Protein AF-A0A1I1D6R9-F1 (afdb_monomer_lite)

Organism: NCBI:txid441112

Foldseek 3Di:
DPPPDDDPPPVVVVVVVVVLVVLLVVLLVVLLVVLVVLQVVLVCLVVDDLVNVLVVLVVVLVVVCVPPVPDPSNVVSVVCSVPDDNVNSNVSSVVSNVLSVVSNVLSVCVVVVPLVSLVVNLVNLVVVLVVLVVCCVPDDNDVSVVVSVSSVSNSVSSVVVSVVVVVVVVPDDD

pLDDT: mean 73.93, std 9.69, range [45.81, 88.0]

Sequence (174 aa):
MVTENPDPPEAVVEKREAFLRDAFWLGLVLKLLHSLIEILCGFALLWVSHEALLHFAQAVTAIFLVGHPSDLVANALRTAAERFNGSEQSFAAWYLLSHGVVKADLVAGVLADRRWAYPAFMAALILFIAYQVYRMFFGPPWALLALTVIDVIVLGLTWHEWRYRQSQRSGQPE

InterPro domains:
  IPR021125 Protein of unknown function DUF2127 [PF09900] (26-161)

Secondary structure (DSSP, 8-state):
----PPPPPHHHHHHHHHHHHHHHHHHHHHHHHHHHHHHHHHHHHHHS-HHHHHHHHHHHHHHHHTT-TT-HHHHHHHHHHHH--HHHHHHHHHHHHHHHHHHHHHHHHHHTT-TTHHHHHHHHHHHHHHHHHHHHTSS-HHHHHHHHHHHHHHHHHHHHHHHHHHHHHTTS--

Structure (mmCIF, N/CA/C/O backbone):
data_AF-A0A1I1D6R9-F1
#
_entry.id   AF-A0A1I1D6R9-F1
#
loop_
_atom_site.group_PDB
_atom_site.id
_atom_site.type_symbol
_atom_site.label_atom_id
_atom_site.label_alt_id
_atom_site.label_comp_id
_atom_site.label_asym_id
_atom_site.label_entity_id
_atom_site.label_seq_id
_atom_site.pdbx_PDB_ins_code
_atom_site.Cartn_x
_atom_site.Cartn_y
_atom_site.Cartn_z
_atom_site.occupancy
_atom_site.B_iso_or_equiv
_atom_site.auth_seq_id
_atom_site.auth_comp_id
_atom_site.auth_asym_id
_atom_site.auth_atom_id
_atom_site.pdbx_PDB_model_num
ATOM 1 N N . MET A 1 1 ? -15.735 -12.697 48.768 1.00 45.84 1 MET A N 1
ATOM 2 C CA . MET A 1 1 ? -15.176 -11.372 48.433 1.00 45.84 1 MET A CA 1
ATOM 3 C C . MET A 1 1 ? -15.048 -11.308 46.925 1.00 45.84 1 MET A C 1
ATOM 5 O O . MET A 1 1 ? -14.147 -11.926 46.380 1.00 45.84 1 MET A O 1
ATOM 9 N N . VAL A 1 2 ? -16.013 -10.677 46.256 1.00 56.44 2 VAL A N 1
ATOM 10 C CA . VAL A 1 2 ? -15.913 -10.357 44.827 1.00 56.44 2 VAL A CA 1
ATOM 11 C C . VAL A 1 2 ? -15.114 -9.062 44.763 1.00 56.44 2 VAL A C 1
ATOM 13 O O . VAL A 1 2 ? -15.535 -8.061 45.332 1.00 56.44 2 VAL A O 1
ATOM 16 N N . THR A 1 3 ? -13.917 -9.105 44.190 1.00 56.16 3 THR A N 1
ATOM 17 C CA . THR A 1 3 ? -13.109 -7.909 43.950 1.00 56.16 3 THR A CA 1
ATOM 18 C C . THR A 1 3 ? -13.739 -7.156 42.785 1.00 56.16 3 THR A C 1
ATOM 20 O O . THR A 1 3 ? -13.550 -7.537 41.630 1.00 56.16 3 THR A O 1
ATOM 23 N N . GLU A 1 4 ? -14.540 -6.139 43.087 1.00 58.69 4 GLU A N 1
ATOM 24 C CA . GLU A 1 4 ? -14.996 -5.161 42.103 1.00 58.69 4 GLU A CA 1
ATOM 25 C C . GLU A 1 4 ? -13.749 -4.419 41.610 1.00 58.69 4 GLU A C 1
ATOM 27 O O . GLU A 1 4 ? -13.091 -3.701 42.364 1.00 58.69 4 GLU A O 1
ATOM 32 N N . ASN A 1 5 ? -13.326 -4.722 40.384 1.00 68.56 5 ASN A N 1
ATOM 33 C CA . ASN A 1 5 ? -12.221 -4.024 39.745 1.00 68.56 5 ASN A CA 1
ATOM 34 C C . ASN A 1 5 ? -12.720 -2.603 39.442 1.00 68.56 5 ASN A C 1
ATOM 36 O O . ASN A 1 5 ? -13.717 -2.496 38.729 1.00 68.56 5 ASN A O 1
ATOM 40 N N . PRO A 1 6 ? -12.111 -1.538 39.992 1.00 69.19 6 PRO A N 1
ATOM 41 C CA . PRO A 1 6 ? -12.613 -0.189 39.782 1.00 69.19 6 PRO A CA 1
ATOM 42 C C . PRO A 1 6 ? -12.571 0.145 38.292 1.00 69.19 6 PRO A C 1
ATOM 44 O O . PRO A 1 6 ? -11.549 -0.077 37.632 1.00 69.19 6 PRO A O 1
ATOM 47 N N . ASP A 1 7 ? -13.680 0.673 37.774 1.00 73.38 7 ASP A N 1
ATOM 48 C CA . ASP A 1 7 ? -13.732 1.146 36.398 1.00 73.38 7 ASP A CA 1
ATOM 49 C C . ASP A 1 7 ? -12.601 2.161 36.163 1.00 73.38 7 ASP A C 1
ATOM 51 O O . ASP A 1 7 ? -12.339 3.026 37.011 1.00 73.38 7 ASP A O 1
ATOM 55 N N . PRO A 1 8 ? -11.869 2.044 35.042 1.00 73.06 8 PRO A N 1
ATOM 56 C CA . PRO A 1 8 ? -10.781 2.955 34.748 1.00 73.06 8 PRO A CA 1
ATOM 57 C C . PRO A 1 8 ? -11.309 4.398 34.668 1.00 73.06 8 PRO A C 1
ATOM 59 O O . PRO A 1 8 ? -12.418 4.612 34.178 1.00 73.06 8 PRO A O 1
ATOM 62 N N . PRO A 1 9 ? -10.518 5.403 35.089 1.00 81.50 9 PRO A N 1
ATOM 63 C CA . PRO A 1 9 ? -10.945 6.799 35.052 1.00 81.50 9 PRO A CA 1
ATOM 64 C C . PRO A 1 9 ? -11.390 7.197 33.639 1.00 81.50 9 PRO A C 1
ATOM 66 O O . PRO A 1 9 ? -10.693 6.872 32.676 1.00 81.50 9 PRO A O 1
ATOM 69 N N . GLU A 1 10 ? -12.489 7.945 33.503 1.00 78.12 10 GLU A N 1
ATOM 70 C CA . GLU A 1 10 ? -13.048 8.359 32.199 1.00 78.12 10 GLU A CA 1
ATOM 71 C C . GLU A 1 10 ? -11.989 8.989 31.275 1.00 78.12 10 GLU A C 1
ATOM 73 O O . GLU A 1 10 ? -11.894 8.653 30.095 1.00 78.12 10 GLU A O 1
ATOM 78 N N . ALA A 1 11 ? -11.084 9.796 31.839 1.00 76.94 11 ALA A N 1
ATOM 79 C CA . ALA A 1 11 ? -9.973 10.416 31.115 1.00 76.94 11 ALA A CA 1
ATOM 80 C C . ALA A 1 11 ? -8.987 9.407 30.481 1.00 76.94 11 ALA A C 1
ATOM 82 O O . ALA A 1 11 ? -8.342 9.711 29.475 1.00 76.94 11 ALA A O 1
ATOM 83 N N . VAL A 1 12 ? -8.831 8.209 31.059 1.00 78.31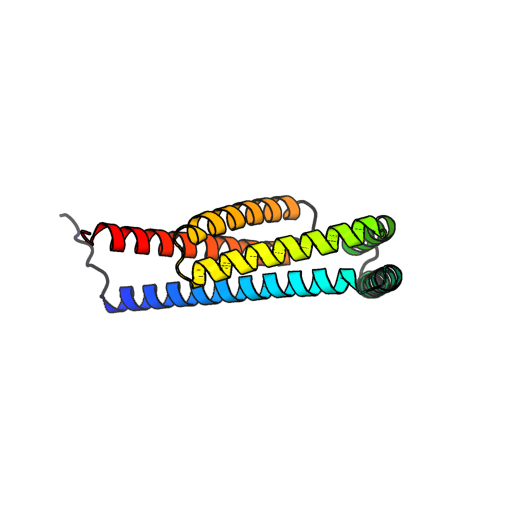 12 VAL A N 1
ATOM 84 C CA . VAL A 1 12 ? -7.996 7.131 30.497 1.00 78.31 12 VAL A CA 1
ATOM 85 C C . VAL A 1 12 ? -8.693 6.489 29.299 1.00 78.31 12 VAL A C 1
ATOM 87 O O . VAL A 1 12 ? -8.034 6.172 28.306 1.00 78.31 12 VAL A O 1
ATOM 90 N N . VAL A 1 13 ? -10.017 6.323 29.364 1.00 79.75 13 VAL A N 1
ATOM 91 C CA . VAL A 1 13 ? -10.821 5.799 28.251 1.00 79.75 13 VAL A CA 1
ATOM 92 C C . VAL A 1 13 ? -10.803 6.778 27.079 1.00 79.75 13 VAL A C 1
ATOM 94 O O . VAL A 1 13 ? -10.458 6.376 25.969 1.00 79.75 13 VAL A O 1
ATOM 97 N N . GLU A 1 14 ? -11.045 8.062 27.339 1.00 82.88 14 GLU A N 1
ATOM 98 C CA . GLU A 1 14 ? -11.062 9.112 26.316 1.00 82.88 14 GLU A CA 1
ATOM 99 C C . GLU A 1 14 ? -9.703 9.260 25.610 1.00 82.88 14 GLU A C 1
ATOM 101 O O . GLU A 1 14 ? -9.630 9.274 24.378 1.00 82.88 14 GLU A O 1
ATOM 106 N N . LYS A 1 15 ? -8.593 9.271 26.368 1.00 85.44 15 LYS A N 1
ATOM 107 C CA . LYS A 1 15 ? -7.238 9.290 25.786 1.00 85.44 15 LYS A CA 1
ATOM 108 C C . LYS A 1 15 ? -6.947 8.059 24.931 1.00 85.44 15 LYS A C 1
ATOM 110 O O . LYS A 1 15 ? -6.304 8.184 23.888 1.00 85.44 15 LYS A O 1
ATOM 115 N N . ARG A 1 16 ? -7.404 6.873 25.355 1.00 82.75 16 ARG A N 1
ATOM 116 C CA . ARG A 1 16 ? -7.225 5.629 24.592 1.00 82.75 16 ARG A CA 1
ATOM 117 C C . ARG A 1 16 ? -7.980 5.689 23.268 1.00 82.75 16 ARG A C 1
ATOM 119 O O . ARG A 1 16 ? -7.422 5.320 22.239 1.00 82.75 16 ARG A O 1
ATOM 126 N N . GLU A 1 17 ? -9.221 6.162 23.281 1.00 84.19 17 GLU A N 1
ATOM 127 C CA . GLU A 1 17 ? -10.032 6.301 22.068 1.00 84.19 17 GLU A CA 1
ATOM 128 C C . GLU A 1 17 ? -9.458 7.337 21.102 1.00 84.19 17 GLU A C 1
ATOM 130 O O . GLU A 1 17 ? -9.395 7.079 19.899 1.00 84.19 17 GLU A O 1
ATOM 135 N N . ALA A 1 18 ? -8.969 8.469 21.619 1.00 84.31 18 ALA A N 1
ATOM 136 C CA . ALA A 1 18 ? -8.274 9.464 20.809 1.00 84.31 18 ALA A CA 1
ATOM 137 C C . ALA A 1 18 ? -7.036 8.866 20.122 1.00 84.31 18 ALA A C 1
ATOM 139 O O . ALA A 1 18 ? -6.894 8.984 18.907 1.00 84.31 18 ALA A O 1
ATOM 140 N N . PHE A 1 19 ? -6.203 8.132 20.866 1.00 88.00 19 PHE A N 1
ATOM 141 C CA . PHE A 1 19 ? -5.028 7.462 20.305 1.00 88.00 19 PHE A CA 1
ATOM 142 C C . PHE A 1 19 ? -5.388 6.434 19.220 1.00 88.00 19 PHE A C 1
ATOM 144 O O . PHE A 1 19 ? -4.752 6.400 18.168 1.00 88.00 19 PHE A O 1
ATOM 151 N N . LEU A 1 20 ? -6.412 5.602 19.448 1.00 84.25 20 LEU A N 1
ATOM 152 C CA . LEU A 1 20 ? -6.856 4.607 18.464 1.00 84.25 20 LEU A CA 1
ATOM 153 C C . LEU A 1 20 ? -7.370 5.270 17.182 1.00 84.25 20 LEU A C 1
ATOM 155 O O . LEU A 1 20 ? -7.061 4.803 16.085 1.00 84.25 20 LEU A O 1
ATOM 159 N N . ARG A 1 21 ? -8.117 6.370 17.317 1.00 84.25 21 ARG A N 1
ATOM 160 C CA . ARG A 1 21 ? -8.610 7.159 16.186 1.00 84.25 21 ARG A CA 1
ATOM 161 C C . ARG A 1 21 ? -7.462 7.778 15.390 1.00 84.25 21 ARG A C 1
ATOM 163 O O . ARG A 1 21 ? -7.476 7.694 14.163 1.00 84.25 21 ARG A O 1
ATOM 170 N N . ASP A 1 22 ? -6.463 8.336 16.063 1.00 84.50 22 ASP A N 1
ATOM 171 C CA . ASP A 1 22 ? -5.304 8.945 15.404 1.00 84.50 22 ASP A CA 1
ATOM 172 C C . ASP A 1 22 ? -4.440 7.889 14.700 1.00 84.50 22 ASP A C 1
ATOM 174 O O . ASP A 1 22 ? -4.044 8.073 13.548 1.00 84.50 22 ASP A O 1
ATOM 178 N N . ALA A 1 23 ? -4.213 6.738 15.342 1.00 81.31 23 ALA A N 1
ATOM 179 C CA . ALA A 1 23 ? -3.507 5.608 14.738 1.00 81.31 23 ALA A CA 1
ATOM 180 C C . ALA A 1 23 ? -4.250 5.057 13.508 1.00 81.31 23 ALA A C 1
ATOM 182 O O . ALA A 1 23 ? -3.621 4.707 12.506 1.00 81.31 23 ALA A O 1
ATOM 183 N N . PHE A 1 24 ? -5.585 5.011 13.559 1.00 79.31 24 PHE A N 1
ATOM 184 C CA . PHE A 1 24 ? -6.423 4.595 12.434 1.00 79.31 24 PHE A CA 1
ATOM 185 C C . PHE A 1 24 ? -6.304 5.565 11.261 1.00 79.31 24 PHE A C 1
ATOM 187 O O . PHE A 1 24 ? -6.059 5.135 10.132 1.00 79.31 24 PHE A O 1
ATOM 194 N N . TRP A 1 25 ? -6.402 6.866 11.536 1.00 84.88 25 TRP A N 1
ATOM 195 C CA . TRP A 1 25 ? -6.218 7.910 10.532 1.00 84.88 25 TRP A CA 1
ATOM 196 C C . TRP A 1 25 ? -4.834 7.863 9.894 1.00 84.88 25 TRP A C 1
ATOM 198 O O . TRP A 1 25 ? -4.726 7.869 8.667 1.00 84.88 25 TRP A O 1
ATOM 208 N N . LEU A 1 26 ? -3.779 7.743 10.702 1.00 85.56 26 LEU A N 1
ATOM 209 C CA . LEU A 1 26 ? -2.414 7.607 10.202 1.00 85.56 26 LEU A CA 1
ATOM 210 C C . LEU A 1 26 ? -2.269 6.362 9.315 1.00 85.56 26 LEU A C 1
ATOM 212 O O . LEU A 1 26 ? -1.719 6.445 8.218 1.00 85.56 26 LEU A O 1
ATOM 216 N N . GLY A 1 27 ? -2.805 5.221 9.752 1.00 78.50 27 GLY A N 1
ATOM 217 C CA . GLY A 1 27 ? -2.779 3.977 8.984 1.00 78.50 27 GLY A CA 1
ATOM 218 C C . GLY A 1 27 ? -3.522 4.069 7.646 1.00 78.50 27 GLY A C 1
ATOM 219 O O . GLY A 1 27 ? -3.036 3.553 6.637 1.00 78.50 27 GLY A O 1
ATOM 220 N N . LEU A 1 28 ? -4.663 4.765 7.608 1.00 82.88 28 LEU A N 1
ATOM 221 C CA . LEU A 1 28 ? -5.398 5.048 6.371 1.00 82.88 28 LEU A CA 1
ATOM 222 C C . LEU A 1 28 ? -4.605 5.957 5.428 1.00 82.88 28 LEU A C 1
ATOM 224 O O . LEU A 1 28 ? -4.521 5.661 4.238 1.00 82.88 28 LEU A O 1
ATOM 228 N N . VAL A 1 29 ? -3.992 7.026 5.943 1.00 83.94 29 VAL A N 1
ATOM 229 C CA . VAL A 1 29 ? -3.178 7.952 5.137 1.00 83.94 29 VAL A CA 1
ATOM 230 C C . VAL A 1 29 ? -1.974 7.235 4.530 1.00 83.94 29 VAL A C 1
ATOM 232 O O . VAL A 1 29 ? -1.706 7.391 3.339 1.00 83.94 29 VAL A O 1
ATOM 235 N N . LEU A 1 30 ? -1.286 6.392 5.305 1.00 82.81 30 LEU A N 1
ATOM 236 C CA . LEU A 1 30 ? -0.177 5.578 4.798 1.00 82.81 30 LEU A CA 1
ATOM 237 C C . LEU A 1 30 ? -0.631 4.631 3.678 1.00 82.81 30 LEU A C 1
ATOM 239 O O . LEU A 1 30 ? 0.059 4.492 2.667 1.00 82.81 30 LEU A O 1
ATOM 243 N N . LYS A 1 31 ? -1.813 4.022 3.814 1.00 81.19 31 LYS A N 1
ATOM 244 C CA . LYS A 1 31 ? -2.399 3.175 2.767 1.00 81.19 31 LYS A CA 1
ATOM 245 C C . LYS A 1 31 ? -2.815 3.949 1.523 1.00 81.19 31 LYS A C 1
ATOM 247 O O . LYS A 1 31 ? -2.629 3.452 0.409 1.00 81.19 31 LYS A O 1
ATOM 252 N N . LEU A 1 32 ? -3.355 5.152 1.693 1.00 83.62 32 LEU A N 1
ATOM 253 C CA . LEU A 1 32 ? -3.689 6.024 0.573 1.00 83.62 32 LEU A CA 1
ATOM 254 C C . LEU A 1 32 ? -2.421 6.407 -0.193 1.00 83.62 32 LEU A C 1
ATOM 256 O O . LEU A 1 32 ? -2.380 6.266 -1.411 1.00 83.62 32 LEU A O 1
ATOM 260 N N . LEU A 1 33 ? -1.363 6.800 0.522 1.00 85.25 33 LEU A N 1
ATOM 261 C CA . LEU A 1 33 ? -0.072 7.131 -0.077 1.00 85.25 33 LEU A CA 1
ATOM 262 C C . LEU A 1 33 ? 0.526 5.938 -0.832 1.00 85.25 33 LEU A C 1
ATOM 264 O O . LEU A 1 33 ? 0.981 6.093 -1.962 1.00 85.25 33 LEU A O 1
ATOM 268 N N . HIS A 1 34 ? 0.475 4.741 -0.246 1.00 84.62 34 HIS A N 1
ATOM 269 C CA . HIS A 1 34 ? 0.913 3.518 -0.916 1.00 84.62 34 HIS A CA 1
ATOM 270 C C . HIS A 1 34 ? 0.139 3.277 -2.221 1.00 84.62 34 HIS A C 1
ATOM 272 O O . HIS A 1 34 ? 0.735 2.963 -3.248 1.00 84.62 34 HIS A O 1
ATOM 278 N N . SER A 1 35 ? -1.180 3.473 -2.196 1.00 85.88 35 SER A N 1
ATOM 279 C CA . SER A 1 35 ? -2.036 3.309 -3.378 1.00 85.88 35 SER A CA 1
ATOM 280 C C . SER A 1 35 ? -1.722 4.356 -4.456 1.00 85.88 35 SER A C 1
ATOM 282 O O . SER A 1 35 ? -1.677 4.030 -5.638 1.00 85.88 35 SER A O 1
ATOM 284 N N . LEU A 1 36 ? -1.427 5.601 -4.065 1.00 85.75 36 LEU A N 1
ATOM 285 C CA . LEU A 1 36 ? -0.987 6.648 -4.993 1.00 85.75 36 LEU A CA 1
ATOM 286 C C . LEU A 1 36 ? 0.351 6.306 -5.654 1.00 85.75 36 LEU A C 1
ATOM 288 O O . LEU A 1 36 ? 0.495 6.510 -6.856 1.00 85.75 36 LEU A O 1
ATOM 292 N N . ILE A 1 37 ? 1.309 5.760 -4.899 1.00 86.50 37 ILE A N 1
ATOM 293 C CA . ILE A 1 37 ? 2.588 5.298 -5.457 1.00 86.50 37 ILE A CA 1
ATOM 294 C C . ILE A 1 37 ? 2.342 4.208 -6.503 1.00 86.50 37 ILE A C 1
ATOM 296 O O . ILE A 1 37 ? 2.900 4.288 -7.593 1.00 86.50 37 ILE A O 1
ATOM 300 N N . GLU A 1 38 ? 1.478 3.230 -6.222 1.00 81.00 38 GLU A N 1
ATOM 301 C CA . GLU A 1 38 ? 1.132 2.191 -7.199 1.00 81.00 38 GLU A CA 1
ATOM 302 C C . GLU A 1 38 ? 0.495 2.770 -8.465 1.00 81.00 38 GLU A C 1
ATOM 304 O O . GLU A 1 38 ? 0.875 2.371 -9.563 1.00 81.00 38 GLU A O 1
ATOM 309 N N . ILE A 1 39 ? -0.421 3.735 -8.331 1.00 84.06 39 ILE A N 1
ATOM 310 C CA . ILE A 1 39 ? -1.049 4.404 -9.479 1.00 84.06 39 ILE A CA 1
ATOM 311 C C . ILE A 1 39 ? 0.003 5.149 -10.307 1.00 84.06 39 ILE A C 1
ATOM 313 O O . ILE A 1 39 ? 0.044 4.996 -11.527 1.00 84.06 39 ILE A O 1
ATOM 317 N N . LEU A 1 40 ? 0.882 5.919 -9.657 1.00 86.00 40 LEU A N 1
ATOM 318 C CA . LEU A 1 40 ? 1.958 6.653 -10.326 1.00 86.00 40 LEU A CA 1
ATOM 319 C C . LEU A 1 40 ? 2.935 5.705 -11.029 1.00 86.00 40 LEU A C 1
ATOM 321 O O . LEU A 1 40 ? 3.293 5.949 -12.178 1.00 86.00 40 LEU A O 1
ATOM 325 N N . CYS A 1 41 ? 3.330 4.607 -10.382 1.00 83.19 41 CYS A N 1
ATOM 326 C CA . CYS A 1 41 ? 4.176 3.580 -10.986 1.00 83.19 41 CYS A CA 1
ATOM 327 C C . CYS A 1 41 ? 3.476 2.885 -12.160 1.00 83.19 41 CYS A C 1
ATOM 329 O O . CYS A 1 41 ? 4.090 2.698 -13.207 1.00 83.19 41 CYS A O 1
ATOM 331 N N . GLY A 1 42 ? 2.195 2.540 -12.015 1.00 82.88 42 GLY A N 1
ATOM 332 C CA . GLY A 1 42 ? 1.392 1.939 -13.076 1.00 82.88 42 GLY A CA 1
ATOM 333 C C . GLY A 1 42 ? 1.272 2.854 -14.296 1.00 82.88 42 GLY A C 1
ATOM 334 O O . GLY A 1 42 ? 1.498 2.409 -15.417 1.00 82.88 42 GLY A O 1
ATOM 335 N N . PHE A 1 43 ? 1.028 4.151 -14.086 1.00 85.00 43 PHE A N 1
ATOM 336 C CA . PHE A 1 43 ? 1.047 5.147 -15.160 1.00 85.00 43 PHE A CA 1
ATOM 337 C C . PHE A 1 43 ? 2.437 5.323 -15.773 1.00 85.00 43 PHE A C 1
ATOM 339 O O . PHE A 1 43 ? 2.563 5.340 -16.994 1.00 85.00 43 PHE A O 1
ATOM 346 N N . ALA A 1 44 ? 3.490 5.411 -14.958 1.00 84.19 44 ALA A N 1
ATOM 347 C CA . ALA A 1 44 ? 4.856 5.508 -15.462 1.00 84.19 44 ALA A CA 1
ATOM 348 C C . ALA A 1 44 ? 5.198 4.318 -16.372 1.00 84.19 44 ALA A C 1
ATOM 350 O O . ALA A 1 44 ? 5.762 4.517 -17.444 1.00 84.19 44 ALA A O 1
ATOM 351 N N . LEU A 1 45 ? 4.777 3.099 -16.017 1.00 83.81 45 LEU A N 1
ATOM 352 C CA . LEU A 1 45 ? 4.968 1.910 -16.853 1.00 83.81 45 LEU A CA 1
ATOM 353 C C . LEU A 1 45 ? 4.220 1.959 -18.194 1.00 83.81 45 LEU A C 1
ATOM 355 O O . LEU A 1 45 ? 4.630 1.258 -19.115 1.00 83.81 45 LEU A O 1
ATOM 359 N N . LEU A 1 46 ? 3.163 2.764 -18.337 1.00 81.75 46 LEU A N 1
ATOM 360 C CA . LEU A 1 46 ? 2.486 2.952 -19.626 1.00 81.75 46 LEU A CA 1
ATOM 361 C C . LEU A 1 46 ? 3.253 3.891 -20.569 1.00 81.75 46 LEU A C 1
ATOM 363 O O . LEU A 1 46 ? 3.122 3.756 -21.784 1.00 81.75 46 LEU A O 1
ATOM 367 N N . TRP A 1 47 ? 4.042 4.830 -20.033 1.00 82.12 47 TRP A N 1
ATOM 368 C CA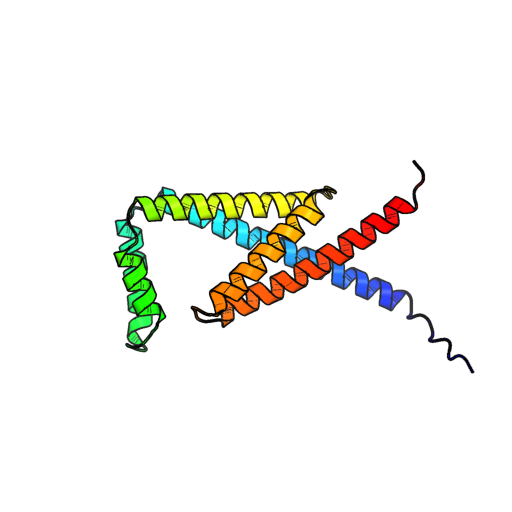 . TRP A 1 47 ? 4.751 5.845 -20.828 1.00 82.12 47 TRP A CA 1
ATOM 369 C C . TRP A 1 47 ? 6.255 5.617 -20.963 1.00 82.12 47 TRP A C 1
ATOM 371 O O . TRP A 1 47 ? 6.857 6.086 -21.929 1.00 82.12 47 TRP A O 1
ATOM 381 N N . VAL A 1 48 ? 6.881 4.917 -20.020 1.00 82.81 48 VAL A N 1
ATOM 382 C CA . VAL A 1 48 ? 8.313 4.613 -20.079 1.00 82.81 48 VAL A CA 1
ATOM 383 C C . VAL A 1 48 ? 8.551 3.478 -21.073 1.00 82.81 48 VAL A C 1
ATOM 385 O O . VAL A 1 48 ? 7.890 2.440 -21.026 1.00 82.81 48 VAL A O 1
ATOM 388 N N . SER A 1 49 ? 9.507 3.664 -21.986 1.00 79.00 49 SER A N 1
ATOM 389 C CA . SER A 1 49 ? 9.862 2.618 -22.943 1.00 79.00 49 SER A CA 1
ATOM 390 C C . SER A 1 49 ? 10.447 1.405 -22.225 1.00 79.00 49 SER A C 1
ATOM 392 O O . SER A 1 49 ? 11.139 1.519 -21.211 1.00 79.00 49 SER A O 1
ATOM 394 N N . HIS A 1 50 ? 10.193 0.229 -22.790 1.00 74.69 50 HIS A N 1
ATOM 395 C CA . HIS A 1 50 ? 10.705 -1.027 -22.262 1.00 74.69 50 HIS A CA 1
ATOM 396 C C . HIS A 1 50 ? 12.233 -1.007 -22.074 1.00 74.69 50 HIS A C 1
ATOM 398 O O . HIS A 1 50 ? 12.741 -1.397 -21.025 1.00 74.69 50 HIS A O 1
ATOM 404 N N . GLU A 1 51 ? 12.962 -0.462 -23.053 1.00 74.50 51 GLU A N 1
ATOM 405 C CA . GLU A 1 51 ? 14.421 -0.328 -22.997 1.00 74.50 51 GLU A CA 1
ATOM 406 C C . GLU A 1 51 ? 14.889 0.599 -21.870 1.00 74.50 51 GLU A C 1
ATOM 408 O O . GLU A 1 51 ? 15.832 0.265 -21.156 1.00 74.50 51 GLU A O 1
ATOM 413 N N . ALA A 1 52 ? 14.215 1.733 -21.647 1.00 74.62 52 ALA A N 1
ATOM 414 C CA . ALA A 1 52 ? 14.552 2.629 -20.542 1.00 74.62 52 ALA A CA 1
ATOM 415 C C . ALA A 1 52 ? 14.334 1.951 -19.180 1.00 74.62 52 ALA A C 1
ATOM 417 O O . ALA A 1 52 ? 15.129 2.142 -18.257 1.00 74.62 52 ALA A O 1
ATOM 418 N N . LEU A 1 53 ? 13.296 1.116 -19.066 1.00 72.38 53 LEU A N 1
ATOM 419 C CA . LEU A 1 53 ? 13.021 0.338 -17.862 1.00 72.38 53 LEU A CA 1
ATOM 420 C C . LEU A 1 53 ? 14.094 -0.734 -17.611 1.00 72.38 53 LEU A C 1
ATOM 422 O O . LEU A 1 53 ? 14.549 -0.891 -16.477 1.00 72.38 53 LEU A O 1
ATOM 426 N N . LEU A 1 54 ? 14.536 -1.429 -18.665 1.00 72.62 54 LEU A N 1
ATOM 427 C CA . LEU A 1 54 ? 15.635 -2.398 -18.600 1.00 72.62 54 LEU A CA 1
ATOM 428 C C . LEU A 1 54 ? 16.957 -1.729 -18.216 1.00 72.62 54 LEU A C 1
ATOM 430 O O . LEU A 1 54 ? 17.653 -2.224 -17.332 1.00 72.62 54 LEU A O 1
ATOM 434 N N . HIS A 1 55 ? 17.286 -0.583 -18.814 1.00 75.81 55 HIS A N 1
ATOM 435 C CA . HIS A 1 55 ? 18.487 0.177 -18.464 1.00 75.81 55 HIS A CA 1
ATOM 436 C C . HIS A 1 55 ? 18.451 0.686 -17.021 1.00 75.81 55 HIS A C 1
ATOM 438 O O . HIS A 1 55 ? 19.460 0.610 -16.320 1.00 75.81 55 HIS A O 1
ATOM 444 N N . PHE A 1 56 ? 17.292 1.148 -16.547 1.00 74.06 56 PHE A N 1
ATOM 445 C CA . PHE A 1 56 ? 17.111 1.522 -15.148 1.00 74.06 56 PHE A CA 1
ATOM 446 C C . PHE A 1 56 ? 17.307 0.319 -14.216 1.00 74.06 56 PHE A C 1
ATOM 448 O O . PHE A 1 56 ? 18.078 0.404 -13.260 1.00 74.06 56 PHE A O 1
ATOM 455 N N . ALA A 1 57 ? 16.679 -0.821 -14.521 1.00 68.81 57 ALA A N 1
ATOM 456 C CA . ALA A 1 57 ? 16.845 -2.047 -13.747 1.00 68.81 57 ALA A CA 1
ATOM 457 C C . ALA A 1 57 ? 18.314 -2.495 -13.713 1.00 68.81 57 ALA A C 1
ATOM 459 O O . ALA A 1 57 ? 18.825 -2.825 -12.646 1.00 68.81 57 ALA A O 1
ATOM 460 N N . GLN A 1 58 ? 19.021 -2.441 -14.844 1.00 71.00 58 GLN A N 1
ATOM 461 C CA . GLN A 1 58 ? 20.450 -2.749 -14.934 1.00 71.00 58 GLN A CA 1
ATOM 462 C C . GLN A 1 58 ? 21.308 -1.776 -14.118 1.00 71.00 58 GLN A C 1
ATOM 464 O O . GLN A 1 58 ? 22.200 -2.226 -13.403 1.00 71.00 58 GLN A O 1
ATOM 469 N N . ALA A 1 59 ? 21.024 -0.471 -14.163 1.00 72.56 59 ALA A N 1
ATOM 470 C CA . ALA A 1 59 ? 21.745 0.536 -13.385 1.00 72.56 59 ALA A CA 1
ATOM 471 C C . ALA A 1 59 ? 21.562 0.328 -11.874 1.00 72.56 59 ALA A C 1
ATOM 473 O O . ALA A 1 59 ? 22.532 0.346 -11.120 1.00 72.56 59 ALA A O 1
ATOM 474 N N . VAL A 1 60 ? 20.331 0.051 -11.436 1.00 67.50 60 VAL A N 1
ATOM 475 C CA . VAL A 1 60 ? 20.021 -0.278 -10.038 1.00 67.50 60 VAL A CA 1
ATOM 476 C C . VAL A 1 60 ? 20.709 -1.582 -9.626 1.00 67.50 60 VAL A C 1
ATOM 478 O O . VAL A 1 60 ? 21.357 -1.633 -8.585 1.00 67.50 60 VAL A O 1
ATOM 481 N N . THR A 1 61 ? 20.643 -2.618 -10.464 1.00 64.25 61 THR A N 1
ATOM 482 C CA . THR A 1 61 ? 21.305 -3.912 -10.222 1.00 64.25 61 THR A CA 1
ATOM 483 C C . THR A 1 61 ? 22.817 -3.742 -10.084 1.00 64.25 61 THR A C 1
ATOM 485 O O . THR A 1 61 ? 23.412 -4.288 -9.160 1.00 64.25 61 THR A O 1
ATOM 488 N N . ALA A 1 62 ? 23.435 -2.926 -10.943 1.00 64.94 62 ALA A N 1
ATOM 489 C CA . ALA A 1 62 ? 24.866 -2.639 -10.903 1.00 64.94 62 ALA A CA 1
ATOM 490 C C . ALA A 1 62 ? 25.298 -1.964 -9.593 1.00 64.94 62 ALA A C 1
ATOM 492 O O . ALA A 1 62 ? 26.372 -2.277 -9.087 1.00 64.94 62 ALA A O 1
ATOM 493 N N . ILE A 1 63 ? 24.455 -1.107 -9.003 1.00 63.44 63 ILE A N 1
ATOM 494 C CA . ILE A 1 63 ? 24.724 -0.492 -7.691 1.00 63.44 63 ILE A CA 1
ATOM 495 C C . ILE A 1 63 ? 24.777 -1.557 -6.584 1.00 63.44 63 ILE A C 1
ATOM 497 O O . ILE A 1 63 ? 25.626 -1.474 -5.699 1.00 63.44 63 ILE A O 1
ATOM 501 N N . PHE A 1 64 ? 23.920 -2.580 -6.648 1.00 54.88 64 PHE A N 1
ATOM 502 C CA . PHE A 1 64 ? 23.890 -3.660 -5.656 1.00 54.88 64 PHE A CA 1
ATOM 503 C C . PHE A 1 64 ? 24.986 -4.724 -5.874 1.00 54.88 64 PHE A C 1
ATOM 505 O O . PHE A 1 64 ? 25.511 -5.260 -4.901 1.00 54.88 64 PHE A O 1
ATOM 512 N N . LEU A 1 65 ? 25.412 -4.987 -7.119 1.00 56.59 65 LEU A N 1
ATOM 513 C CA . LEU A 1 65 ? 26.474 -5.969 -7.418 1.00 56.59 65 LEU A CA 1
ATOM 514 C C . LEU A 1 65 ? 27.864 -5.582 -6.896 1.00 56.59 65 LEU A C 1
ATOM 516 O O . LEU A 1 65 ? 28.703 -6.463 -6.721 1.00 56.59 65 LEU A O 1
ATOM 520 N N . VAL A 1 66 ? 28.128 -4.294 -6.661 1.00 56.31 66 VAL A N 1
ATOM 521 C CA . VAL A 1 66 ? 29.436 -3.825 -6.166 1.00 56.31 66 VAL A CA 1
ATOM 522 C C . VAL A 1 66 ? 29.732 -4.355 -4.748 1.00 56.31 66 VAL A C 1
ATOM 524 O O . VAL A 1 66 ? 30.892 -4.388 -4.347 1.00 56.31 66 VAL A O 1
ATOM 527 N N . GLY A 1 67 ? 28.714 -4.826 -4.010 1.00 54.97 67 GLY A N 1
ATOM 528 C CA . GLY A 1 67 ? 28.851 -5.375 -2.656 1.00 54.97 67 GLY A CA 1
ATOM 529 C C . GLY A 1 67 ? 29.050 -6.895 -2.579 1.00 54.97 67 GLY A C 1
ATOM 530 O O . GLY A 1 67 ? 30.005 -7.339 -1.943 1.00 54.97 67 GLY A O 1
ATOM 531 N N . HIS A 1 68 ? 28.173 -7.706 -3.196 1.00 53.72 68 HIS A N 1
ATOM 532 C CA . HIS A 1 68 ? 28.190 -9.172 -3.043 1.00 53.72 68 HIS A CA 1
ATOM 533 C C . HIS A 1 68 ? 27.696 -9.938 -4.298 1.00 53.72 68 HIS A C 1
ATOM 535 O O . HIS A 1 68 ? 26.510 -9.913 -4.623 1.00 53.72 68 HIS A O 1
ATOM 541 N N . PRO A 1 69 ? 28.558 -10.714 -4.989 1.00 51.06 69 PRO A N 1
ATOM 542 C CA . PRO A 1 69 ? 28.212 -11.424 -6.233 1.00 51.06 69 PRO A CA 1
ATOM 543 C C . PRO A 1 69 ? 27.240 -12.611 -6.071 1.00 51.06 69 PRO A C 1
ATOM 545 O O . PRO A 1 69 ? 26.818 -13.194 -7.066 1.00 51.06 69 PRO A O 1
ATOM 548 N N . SER A 1 70 ? 26.861 -12.973 -4.841 1.00 55.78 70 SER A N 1
ATOM 549 C CA . SER A 1 70 ? 25.851 -13.998 -4.531 1.00 55.78 70 SER A CA 1
ATOM 550 C C . SER A 1 70 ? 24.485 -13.416 -4.143 1.00 55.78 70 SER A C 1
ATOM 552 O O . SER A 1 70 ? 23.652 -14.136 -3.589 1.00 55.78 70 SER A O 1
ATOM 554 N N . ASP A 1 71 ? 24.244 -12.123 -4.385 1.00 58.97 71 ASP A N 1
ATOM 555 C CA . ASP A 1 71 ? 22.995 -11.483 -3.983 1.00 58.97 71 ASP A CA 1
ATOM 556 C C . ASP A 1 71 ? 21.800 -12.007 -4.790 1.00 58.97 71 ASP A C 1
ATOM 558 O O . ASP A 1 71 ? 21.679 -11.821 -6.002 1.00 58.97 71 ASP A O 1
ATOM 562 N N . LEU A 1 72 ? 20.856 -12.629 -4.082 1.00 57.97 72 LEU A N 1
ATOM 563 C CA . LEU A 1 72 ? 19.577 -13.109 -4.621 1.00 57.97 72 LEU A CA 1
ATOM 564 C C . LEU A 1 72 ? 18.813 -12.002 -5.366 1.00 57.97 72 LEU A C 1
ATOM 566 O O . LEU A 1 72 ? 18.087 -12.283 -6.315 1.00 57.97 72 LEU A O 1
ATOM 570 N N . VAL A 1 73 ? 19.016 -10.744 -4.965 1.00 54.53 73 VAL A N 1
ATOM 571 C CA . VAL A 1 73 ? 18.441 -9.549 -5.594 1.00 54.53 73 VAL A CA 1
ATOM 572 C C . VAL A 1 73 ? 19.015 -9.322 -6.994 1.00 54.53 73 VAL A C 1
ATOM 574 O O . VAL A 1 73 ? 18.254 -9.041 -7.916 1.00 54.53 73 VAL A O 1
ATOM 577 N N . ALA A 1 74 ? 20.324 -9.507 -7.182 1.00 57.34 74 ALA A N 1
ATOM 578 C CA . ALA A 1 74 ? 20.986 -9.379 -8.479 1.00 57.34 74 ALA A CA 1
ATOM 579 C C . ALA A 1 74 ? 20.491 -10.431 -9.478 1.00 57.34 74 ALA A C 1
ATOM 581 O O . ALA A 1 74 ? 20.163 -10.113 -10.622 1.00 57.34 74 ALA A O 1
ATOM 582 N N . ASN A 1 75 ? 20.377 -11.684 -9.027 1.00 61.53 75 ASN A N 1
ATOM 583 C CA . ASN A 1 75 ? 19.848 -12.762 -9.858 1.00 61.53 75 ASN A CA 1
ATOM 584 C C . ASN A 1 75 ? 18.348 -12.584 -10.136 1.00 61.53 75 ASN A C 1
ATOM 586 O O . ASN A 1 75 ? 17.921 -12.776 -11.270 1.00 61.53 75 ASN A O 1
ATOM 590 N N . ALA A 1 76 ? 17.555 -12.150 -9.150 1.00 57.16 76 ALA A N 1
ATOM 591 C CA . ALA A 1 76 ? 16.135 -11.861 -9.342 1.00 57.16 76 ALA A CA 1
ATOM 592 C C . ALA A 1 76 ? 15.903 -10.703 -10.324 1.00 57.16 76 ALA A C 1
ATOM 594 O O . ALA A 1 76 ? 15.035 -10.814 -11.184 1.00 57.16 76 ALA A O 1
ATOM 595 N N . LEU A 1 77 ? 16.693 -9.626 -10.243 1.00 60.00 77 LEU A N 1
ATOM 596 C CA . LEU A 1 77 ? 16.632 -8.503 -11.185 1.00 60.00 77 LEU A CA 1
ATOM 597 C C . LEU A 1 77 ? 17.037 -8.925 -12.596 1.00 60.00 77 LEU A C 1
ATOM 599 O O . LEU A 1 77 ? 16.386 -8.525 -13.557 1.00 60.00 77 LEU A O 1
ATOM 603 N N . ARG A 1 78 ? 18.059 -9.778 -12.728 1.00 63.59 78 ARG A N 1
ATOM 604 C CA . ARG A 1 78 ? 18.477 -10.327 -14.020 1.00 63.59 78 ARG A CA 1
ATOM 605 C C . ARG A 1 78 ? 17.409 -11.235 -14.630 1.00 63.59 78 ARG A C 1
ATOM 607 O O . ARG A 1 78 ? 17.045 -11.037 -15.782 1.00 63.59 78 ARG A O 1
ATOM 614 N N . THR A 1 79 ? 16.870 -12.192 -13.875 1.00 61.69 79 THR A N 1
ATOM 615 C CA . THR A 1 79 ? 15.800 -13.077 -14.365 1.00 61.69 79 THR A CA 1
ATOM 616 C C . THR A 1 79 ? 14.512 -12.305 -14.650 1.00 61.69 79 THR A C 1
ATOM 618 O O . THR A 1 79 ? 13.815 -12.622 -15.611 1.00 61.69 79 THR A O 1
ATOM 621 N N . ALA A 1 80 ? 14.205 -11.276 -13.852 1.00 59.66 80 ALA A N 1
ATOM 622 C CA . ALA A 1 80 ? 13.105 -10.365 -14.135 1.00 59.66 80 ALA A CA 1
ATOM 623 C C . ALA A 1 80 ? 13.351 -9.627 -15.453 1.00 59.66 80 ALA A C 1
ATOM 625 O O . ALA A 1 80 ? 12.482 -9.672 -16.307 1.00 59.66 80 ALA A O 1
ATOM 626 N N . ALA A 1 81 ? 14.536 -9.046 -15.668 1.00 63.16 81 ALA A N 1
ATOM 627 C CA . ALA A 1 81 ? 14.897 -8.354 -16.907 1.00 63.16 81 ALA A CA 1
ATOM 628 C C . ALA A 1 81 ? 14.892 -9.268 -18.147 1.00 63.16 81 ALA A C 1
ATOM 630 O O . ALA A 1 81 ? 14.513 -8.825 -19.223 1.00 63.16 81 ALA A O 1
ATOM 631 N N . GLU A 1 82 ? 15.272 -10.542 -18.004 1.00 66.06 82 GLU A N 1
ATOM 632 C CA . GLU A 1 82 ? 15.244 -11.530 -19.095 1.00 66.06 82 GLU A CA 1
ATOM 633 C C . GLU A 1 82 ? 13.813 -11.980 -19.463 1.00 66.06 82 GLU A C 1
ATOM 635 O O . GLU A 1 82 ? 13.581 -12.410 -20.592 1.00 66.06 82 GLU A O 1
ATOM 640 N N . ARG A 1 83 ? 12.848 -11.890 -18.533 1.00 62.56 83 ARG A N 1
ATOM 641 C CA . ARG A 1 83 ? 11.430 -12.243 -18.766 1.00 62.56 83 ARG A CA 1
ATOM 642 C C . ARG A 1 83 ? 10.547 -11.043 -19.089 1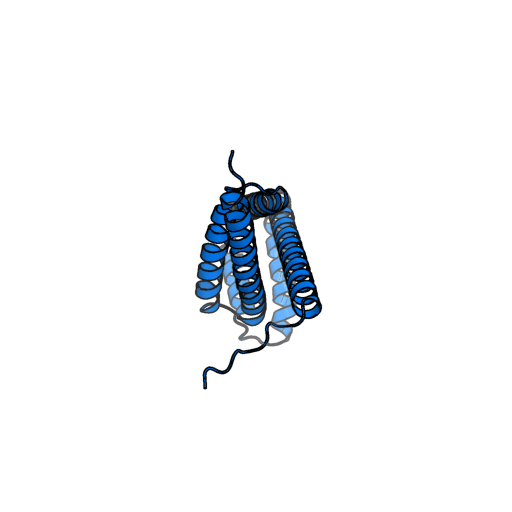.00 62.56 83 ARG A C 1
ATOM 644 O O . ARG A 1 83 ? 9.561 -11.197 -19.814 1.00 62.56 83 ARG A O 1
ATOM 651 N N . PHE A 1 84 ? 10.934 -9.862 -18.610 1.00 65.94 84 PHE A N 1
ATOM 652 C CA . PHE A 1 84 ? 10.224 -8.620 -18.852 1.00 65.94 84 PHE A CA 1
ATOM 653 C C . PHE A 1 84 ? 10.214 -8.362 -20.355 1.00 65.94 84 PHE A C 1
ATOM 655 O O . PHE A 1 84 ? 11.247 -8.140 -20.973 1.00 65.94 84 PHE A O 1
ATOM 662 N N . ASN A 1 85 ? 9.031 -8.394 -20.948 1.00 72.44 85 ASN A N 1
ATOM 663 C CA . 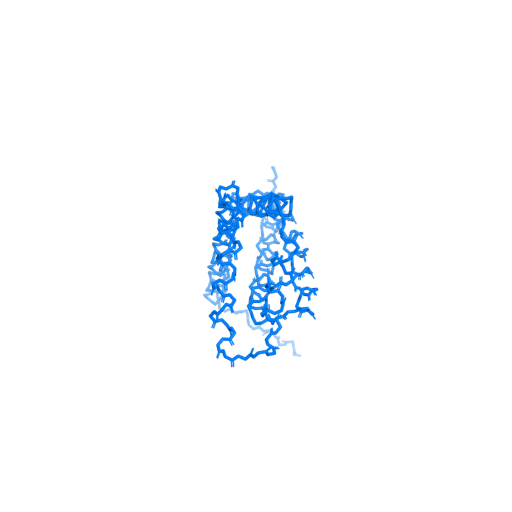ASN A 1 85 ? 8.783 -8.040 -22.339 1.00 72.44 85 ASN A CA 1
ATOM 664 C C . ASN A 1 85 ? 7.613 -7.042 -22.384 1.00 72.44 85 ASN A C 1
ATOM 666 O O . ASN A 1 85 ? 6.989 -6.766 -21.357 1.00 72.44 85 ASN A O 1
ATOM 670 N N . GLY A 1 86 ? 7.281 -6.502 -23.561 1.00 69.44 86 GLY A N 1
ATOM 671 C CA . GLY A 1 86 ? 6.200 -5.512 -23.687 1.00 69.44 86 GLY A CA 1
ATOM 672 C C . GLY A 1 86 ? 4.843 -5.983 -23.134 1.00 69.44 86 GLY A C 1
ATOM 673 O O . GLY A 1 86 ? 4.101 -5.181 -22.565 1.00 69.44 86 GLY A O 1
ATOM 674 N N . SER A 1 87 ? 4.538 -7.285 -23.219 1.00 70.00 87 SER A N 1
ATOM 675 C CA . SER A 1 87 ? 3.304 -7.843 -22.652 1.00 70.00 87 SER A CA 1
ATOM 676 C C . SER A 1 87 ? 3.348 -7.912 -21.121 1.00 70.00 87 SER A C 1
ATOM 678 O O . SER A 1 87 ? 2.389 -7.483 -20.479 1.00 70.00 87 SER A O 1
ATOM 680 N N . GLU A 1 88 ? 4.473 -8.320 -20.522 1.00 71.75 88 GLU A N 1
ATOM 681 C CA . GLU A 1 88 ? 4.646 -8.313 -19.060 1.00 71.75 88 GLU A CA 1
ATOM 682 C C . GLU A 1 88 ? 4.630 -6.893 -18.481 1.00 71.75 88 GLU A C 1
ATOM 684 O O . GLU A 1 88 ? 4.026 -6.664 -17.433 1.00 71.75 88 GLU A O 1
ATOM 689 N N . GLN A 1 89 ? 5.211 -5.918 -19.188 1.00 75.12 89 GLN A N 1
ATOM 690 C CA . GLN A 1 89 ? 5.157 -4.508 -18.798 1.00 75.12 89 GLN A CA 1
ATOM 691 C C . GLN A 1 89 ? 3.719 -3.986 -18.785 1.00 75.12 89 GLN A C 1
ATOM 693 O O . GLN A 1 89 ? 3.293 -3.376 -17.804 1.00 75.12 89 GLN A O 1
ATOM 698 N N . SER A 1 90 ? 2.959 -4.246 -19.854 1.00 70.25 90 SER A N 1
ATOM 699 C CA . SER A 1 90 ? 1.558 -3.826 -19.934 1.00 70.25 90 SER A CA 1
ATOM 700 C C . SER A 1 90 ? 0.702 -4.489 -18.849 1.00 70.25 90 SER A C 1
ATOM 702 O O . SER A 1 90 ? -0.114 -3.819 -18.218 1.00 70.25 90 SER A O 1
ATOM 704 N N . PHE A 1 91 ? 0.943 -5.771 -18.557 1.00 68.81 91 PHE A N 1
ATOM 705 C CA . PHE A 1 91 ? 0.286 -6.479 -17.463 1.00 68.81 91 PHE A CA 1
ATOM 706 C C . PHE A 1 91 ? 0.632 -5.864 -16.103 1.00 68.81 91 PHE A C 1
ATOM 708 O O . PHE A 1 91 ? -0.273 -5.580 -15.323 1.00 68.81 91 PHE A O 1
ATOM 715 N N . ALA A 1 92 ? 1.913 -5.599 -15.826 1.00 71.00 92 ALA A N 1
ATOM 716 C CA . ALA A 1 92 ? 2.353 -4.971 -14.580 1.00 71.00 92 ALA A CA 1
ATOM 717 C C . ALA A 1 92 ? 1.758 -3.565 -14.397 1.00 71.00 92 ALA A C 1
ATOM 719 O O . ALA A 1 92 ? 1.330 -3.223 -13.295 1.00 71.00 92 ALA A O 1
ATOM 720 N N . ALA A 1 93 ? 1.680 -2.778 -15.475 1.00 73.00 93 ALA A N 1
ATOM 721 C CA . ALA A 1 93 ? 1.064 -1.455 -15.474 1.00 73.00 93 ALA A CA 1
ATOM 722 C C . ALA A 1 93 ? -0.426 -1.525 -15.106 1.00 73.00 93 ALA A C 1
ATOM 724 O O . ALA A 1 93 ? -0.863 -0.872 -14.158 1.00 73.00 93 ALA A O 1
ATOM 725 N N . TRP A 1 94 ? -1.196 -2.366 -15.807 1.00 62.81 94 TRP A N 1
ATOM 726 C CA . TRP A 1 94 ? -2.626 -2.544 -15.543 1.00 62.81 94 TRP A CA 1
ATOM 727 C C . TRP A 1 94 ? -2.904 -3.170 -14.179 1.00 62.81 94 TRP A C 1
ATOM 729 O O . TRP A 1 94 ? -3.863 -2.774 -13.515 1.00 62.81 94 TRP A O 1
ATOM 739 N N . TYR A 1 95 ? -2.059 -4.102 -13.740 1.00 71.31 95 TYR A N 1
ATOM 740 C CA . TYR A 1 95 ? -2.123 -4.685 -12.406 1.00 71.31 95 TYR A CA 1
ATOM 741 C C . TYR A 1 95 ? -1.933 -3.608 -11.333 1.00 71.31 95 TYR A C 1
ATOM 743 O O . TYR A 1 95 ? -2.790 -3.471 -10.465 1.00 71.31 95 TYR A O 1
ATOM 751 N N . LEU A 1 96 ? -0.866 -2.803 -11.417 1.00 76.56 96 LEU A N 1
ATOM 752 C CA . LEU A 1 96 ? -0.588 -1.727 -10.459 1.00 76.56 96 LEU A CA 1
ATOM 753 C C . LEU A 1 96 ? -1.682 -0.658 -10.449 1.00 76.56 96 LEU A C 1
ATOM 755 O O . LEU A 1 96 ? -2.122 -0.258 -9.374 1.00 76.56 96 LEU A O 1
ATOM 759 N N . LEU A 1 97 ? -2.162 -0.240 -11.624 1.00 70.56 97 LEU A N 1
ATOM 760 C CA . LEU A 1 97 ? -3.259 0.723 -11.735 1.00 70.56 97 LEU A CA 1
ATOM 761 C C . LEU A 1 97 ? -4.540 0.185 -11.102 1.00 70.56 97 LEU A C 1
ATOM 763 O O . LEU A 1 97 ? -5.134 0.857 -10.265 1.00 70.56 97 LEU A O 1
ATOM 767 N N . SER A 1 98 ? -4.945 -1.035 -11.456 1.00 65.12 98 SER A N 1
ATOM 768 C CA . SER A 1 98 ? -6.169 -1.640 -10.918 1.00 65.12 98 SER A CA 1
ATOM 769 C C . SER A 1 98 ? -6.067 -1.831 -9.407 1.00 65.12 98 SER A C 1
ATOM 771 O O . SER A 1 98 ? -6.995 -1.508 -8.670 1.00 65.12 98 SER A O 1
ATOM 773 N N . HIS A 1 99 ? -4.919 -2.313 -8.935 1.00 76.25 99 HIS A N 1
ATOM 774 C CA . HIS A 1 99 ? -4.673 -2.564 -7.521 1.00 76.25 99 HIS A CA 1
ATOM 775 C C . HIS A 1 99 ? -4.652 -1.260 -6.707 1.00 76.25 99 HIS A C 1
ATOM 777 O O . HIS A 1 99 ? -5.288 -1.184 -5.653 1.00 76.25 99 HIS A O 1
ATOM 783 N N . GLY A 1 100 ? -3.994 -0.219 -7.224 1.00 80.19 100 GLY A N 1
ATOM 784 C CA . GLY A 1 100 ? -3.938 1.099 -6.601 1.00 80.19 100 GLY A CA 1
ATOM 785 C C . GLY A 1 100 ? -5.295 1.806 -6.587 1.00 80.19 100 GLY A C 1
ATOM 786 O O . GLY A 1 100 ? -5.697 2.310 -5.541 1.00 80.19 100 GLY A O 1
ATOM 787 N N . VAL A 1 101 ? -6.043 1.787 -7.699 1.00 76.81 101 VAL A N 1
ATOM 788 C CA . VAL A 1 101 ? -7.381 2.407 -7.792 1.00 76.81 101 VAL A CA 1
ATOM 789 C C . VAL A 1 101 ? -8.367 1.730 -6.846 1.00 76.81 101 VAL A C 1
ATOM 791 O O . VAL A 1 101 ? -8.978 2.412 -6.030 1.00 76.81 101 VAL A O 1
ATOM 794 N N . VAL A 1 102 ? -8.466 0.396 -6.868 1.00 74.56 102 VAL A N 1
ATOM 795 C CA . VAL A 1 102 ? -9.394 -0.335 -5.987 1.00 74.56 102 VAL A CA 1
ATOM 796 C C . VAL A 1 102 ? -9.089 -0.058 -4.515 1.00 74.56 102 VAL A C 1
ATOM 798 O O . VAL A 1 102 ? -10.004 0.171 -3.725 1.00 74.56 102 VAL A O 1
ATOM 801 N N . LYS A 1 103 ? -7.810 -0.035 -4.121 1.00 81.69 103 LYS A N 1
ATOM 802 C CA . LYS A 1 103 ? -7.437 0.291 -2.737 1.00 81.69 103 LYS A CA 1
ATOM 803 C C . LYS A 1 103 ? -7.711 1.748 -2.384 1.00 81.69 103 LYS A C 1
ATOM 805 O O . LYS A 1 103 ? -8.222 1.998 -1.293 1.00 81.69 103 LYS A O 1
ATOM 810 N N . ALA A 1 104 ? -7.424 2.689 -3.283 1.00 78.69 104 ALA A N 1
ATOM 811 C CA . ALA A 1 104 ? -7.736 4.100 -3.079 1.00 78.69 104 ALA A CA 1
ATOM 812 C C . ALA A 1 104 ? -9.249 4.319 -2.911 1.00 78.69 104 ALA A C 1
ATOM 814 O O . ALA A 1 104 ? -9.656 5.004 -1.973 1.00 78.69 104 ALA A O 1
ATOM 815 N N . ASP A 1 105 ? -10.075 3.669 -3.734 1.00 74.19 105 ASP A N 1
ATOM 816 C CA . ASP A 1 105 ? -11.537 3.724 -3.650 1.00 74.19 105 ASP A CA 1
ATOM 817 C C . ASP A 1 105 ? -12.064 3.119 -2.344 1.00 74.19 105 ASP A C 1
ATOM 819 O O . ASP A 1 105 ? -12.972 3.673 -1.721 1.00 74.19 105 ASP A O 1
ATOM 823 N N . LEU A 1 106 ? -11.480 2.009 -1.880 1.00 75.12 106 LEU A N 1
ATOM 824 C CA . LEU A 1 106 ? -11.843 1.403 -0.596 1.00 75.12 106 LEU A CA 1
ATOM 825 C C . LEU A 1 106 ? -11.469 2.306 0.585 1.00 75.12 106 LEU A C 1
ATOM 827 O O . LEU A 1 106 ? -12.289 2.501 1.483 1.00 75.12 106 LEU A O 1
ATOM 831 N N . VAL A 1 107 ? -10.273 2.900 0.570 1.00 78.00 107 VAL A N 1
ATOM 832 C CA . VAL A 1 107 ? -9.840 3.869 1.591 1.00 78.00 107 VAL A CA 1
ATOM 833 C C . VAL A 1 107 ? -10.742 5.105 1.574 1.00 78.00 107 VAL A C 1
ATOM 835 O O . VAL A 1 107 ? -11.222 5.521 2.628 1.00 78.00 107 VAL A O 1
ATOM 838 N N . ALA A 1 108 ? -11.052 5.650 0.395 1.00 76.31 108 ALA A N 1
ATOM 839 C CA . ALA A 1 108 ? -11.979 6.768 0.240 1.00 76.31 108 ALA A CA 1
ATOM 840 C C . ALA A 1 108 ? -13.394 6.413 0.726 1.00 76.31 108 ALA A C 1
ATOM 842 O O . ALA A 1 108 ? -14.051 7.228 1.371 1.00 76.31 108 ALA A O 1
ATOM 843 N N . GLY A 1 109 ? -13.856 5.184 0.482 1.00 75.69 109 GLY A N 1
ATOM 844 C CA . GLY A 1 109 ? -15.137 4.681 0.972 1.00 75.69 109 GLY A CA 1
ATOM 845 C C . GLY A 1 109 ? -15.202 4.570 2.497 1.00 75.69 109 GLY A C 1
ATOM 846 O O . GLY A 1 109 ? -16.234 4.902 3.083 1.00 75.69 109 GLY A O 1
ATOM 847 N N . VAL A 1 110 ? -14.107 4.148 3.138 1.00 73.06 110 VAL A N 1
ATOM 848 C CA . VAL A 1 110 ? -13.978 4.122 4.605 1.00 73.06 110 VAL A CA 1
ATOM 849 C C . VAL A 1 110 ? -13.956 5.546 5.170 1.00 73.06 110 VAL A C 1
ATOM 851 O O . VAL A 1 110 ? -14.651 5.823 6.145 1.00 73.06 110 VAL A O 1
ATOM 854 N N . LEU A 1 111 ? -13.240 6.472 4.523 1.00 72.44 111 LEU A N 1
ATOM 855 C CA . LEU A 1 111 ? -13.232 7.895 4.889 1.00 72.44 111 LEU A CA 1
ATOM 856 C C . LEU A 1 111 ? -14.608 8.557 4.726 1.00 72.44 111 LEU A C 1
ATOM 858 O O . LEU A 1 111 ? -14.976 9.418 5.520 1.00 72.44 111 LEU A O 1
ATOM 862 N N . ALA A 1 112 ? -15.387 8.127 3.733 1.00 76.62 112 ALA A N 1
ATOM 863 C CA . ALA A 1 112 ? -16.747 8.598 3.477 1.00 76.62 112 ALA A CA 1
ATOM 864 C C . ALA A 1 112 ? -17.825 7.897 4.336 1.00 76.62 112 ALA A C 1
ATOM 866 O O . ALA A 1 112 ? -19.013 8.033 4.042 1.00 76.62 112 ALA A O 1
ATOM 867 N N . ASP A 1 113 ? -17.434 7.117 5.353 1.00 72.38 113 ASP A N 1
ATOM 868 C CA . ASP A 1 113 ? -18.325 6.352 6.242 1.00 72.38 113 ASP A CA 1
ATOM 869 C C . ASP A 1 113 ? -19.346 5.450 5.513 1.00 72.38 113 ASP A C 1
ATOM 871 O O . ASP A 1 113 ? -20.487 5.241 5.948 1.00 72.38 113 ASP A O 1
ATOM 875 N N . ARG A 1 114 ? -18.966 4.878 4.363 1.00 77.25 114 ARG A N 1
ATOM 876 C CA . ARG A 1 114 ? -19.851 3.951 3.645 1.00 77.25 114 ARG A CA 1
ATOM 877 C C . ARG A 1 114 ? -19.859 2.588 4.331 1.00 77.25 114 ARG A C 1
ATOM 879 O O . ARG A 1 114 ? -18.842 1.908 4.420 1.00 77.25 114 ARG A O 1
ATOM 886 N N . ARG A 1 115 ? -21.049 2.126 4.733 1.00 73.12 115 ARG A N 1
ATOM 887 C CA . ARG A 1 115 ? -21.252 0.871 5.494 1.00 73.12 115 ARG A CA 1
ATOM 888 C C . ARG A 1 115 ? -20.653 -0.372 4.828 1.00 73.12 115 ARG A C 1
ATOM 890 O O . ARG A 1 115 ? -20.141 -1.244 5.519 1.00 73.12 115 ARG A O 1
ATOM 897 N N . TRP A 1 116 ? -20.711 -0.446 3.498 1.00 79.38 116 TRP A N 1
ATOM 898 C CA . TRP A 1 116 ? -20.176 -1.567 2.718 1.00 79.38 116 TRP A CA 1
ATOM 899 C C . TRP A 1 116 ? -18.661 -1.477 2.484 1.00 79.38 116 TRP A C 1
ATOM 901 O O . TRP A 1 116 ? -18.031 -2.492 2.195 1.00 79.38 116 TRP A O 1
ATOM 911 N N . ALA A 1 117 ? -18.063 -0.291 2.645 1.00 78.81 117 ALA A N 1
ATOM 912 C CA . ALA A 1 117 ? -16.633 -0.095 2.436 1.00 78.81 117 ALA A CA 1
ATOM 913 C C . ALA A 1 117 ? -15.805 -0.760 3.543 1.00 78.81 117 ALA A C 1
ATOM 915 O O . ALA A 1 117 ? -14.761 -1.325 3.247 1.00 78.81 117 ALA A O 1
ATOM 916 N N . TYR A 1 118 ? -16.297 -0.782 4.788 1.00 77.75 118 TYR A N 1
ATOM 917 C CA . TYR A 1 118 ? -15.634 -1.462 5.908 1.00 77.75 118 TYR A CA 1
ATOM 918 C C . TYR A 1 118 ? -15.389 -2.962 5.645 1.00 77.75 118 TYR A C 1
ATOM 920 O O . TYR A 1 118 ? -14.228 -3.372 5.651 1.00 77.75 118 TYR A O 1
ATOM 928 N N . PRO A 1 119 ? -16.414 -3.804 5.379 1.00 81.31 119 PRO A N 1
ATOM 929 C CA . PRO A 1 119 ? -16.188 -5.225 5.116 1.00 81.31 119 PRO A CA 1
ATOM 930 C C . PRO A 1 119 ? -15.384 -5.470 3.833 1.00 81.31 119 PRO A C 1
ATOM 932 O O . PRO A 1 119 ? -14.532 -6.355 3.822 1.00 81.31 119 PRO A O 1
ATOM 935 N N . ALA A 1 120 ? -15.590 -4.670 2.781 1.00 80.56 120 ALA A N 1
ATOM 936 C CA . ALA A 1 120 ? -14.823 -4.792 1.542 1.00 80.56 120 ALA A CA 1
ATOM 937 C C . ALA A 1 120 ? -13.329 -4.474 1.750 1.00 80.56 120 ALA A C 1
ATOM 939 O O . ALA A 1 120 ? -12.463 -5.222 1.296 1.00 80.56 120 ALA A O 1
ATOM 940 N N . PHE A 1 121 ? -13.019 -3.411 2.496 1.00 78.88 121 PHE A N 1
ATOM 941 C CA . PHE A 1 121 ? -11.652 -3.027 2.839 1.00 78.88 121 PHE A CA 1
ATOM 942 C C . PHE A 1 121 ? -10.970 -4.071 3.726 1.00 78.88 121 PHE A C 1
ATOM 944 O O . PHE A 1 121 ? -9.823 -4.427 3.467 1.00 78.88 121 PHE A O 1
ATOM 951 N N . MET A 1 122 ? -11.677 -4.620 4.721 1.00 82.94 122 MET A N 1
ATOM 952 C CA . MET A 1 122 ? -11.150 -5.705 5.558 1.00 82.94 122 MET A CA 1
ATOM 953 C C . MET A 1 122 ? -10.849 -6.967 4.740 1.00 82.94 122 MET A C 1
ATOM 955 O O . MET A 1 122 ? -9.781 -7.551 4.905 1.00 82.94 122 MET A O 1
ATOM 959 N N . ALA A 1 123 ? -11.741 -7.363 3.826 1.00 84.44 123 ALA A N 1
ATOM 960 C CA . ALA A 1 123 ? -11.518 -8.514 2.950 1.00 84.44 123 ALA A CA 1
ATOM 961 C C . ALA A 1 123 ? -10.293 -8.315 2.041 1.00 84.44 123 ALA A C 1
ATOM 963 O O . ALA A 1 123 ? -9.448 -9.207 1.939 1.00 84.44 123 ALA A O 1
ATOM 964 N N . ALA A 1 124 ? -10.157 -7.128 1.441 1.00 77.62 124 ALA A N 1
ATOM 965 C CA . ALA A 1 124 ? -8.993 -6.775 0.632 1.00 77.62 124 ALA A CA 1
ATOM 966 C C . ALA A 1 124 ? -7.694 -6.801 1.455 1.00 77.62 124 ALA A C 1
ATOM 968 O O . ALA A 1 124 ? -6.686 -7.341 1.001 1.00 77.62 124 ALA A O 1
ATOM 969 N N . LEU A 1 125 ? -7.727 -6.281 2.687 1.00 79.56 125 LEU A N 1
ATOM 970 C CA . LEU A 1 125 ? -6.591 -6.305 3.610 1.00 79.56 125 LEU A CA 1
ATOM 971 C C . LEU A 1 125 ? -6.161 -7.723 3.980 1.00 79.56 125 LEU A C 1
ATOM 973 O O . LEU A 1 125 ? -4.973 -8.026 3.931 1.00 79.56 125 LEU A O 1
ATOM 977 N N . ILE A 1 126 ? -7.110 -8.597 4.318 1.00 86.06 126 ILE A N 1
ATOM 978 C CA . ILE A 1 126 ? -6.826 -9.997 4.659 1.00 86.06 126 ILE A CA 1
ATOM 979 C C . ILE A 1 126 ? -6.172 -10.713 3.475 1.00 86.06 126 ILE A C 1
ATOM 981 O O . ILE A 1 126 ? -5.164 -11.397 3.654 1.00 86.06 126 ILE A O 1
ATOM 985 N N . LEU A 1 127 ? -6.713 -10.531 2.267 1.00 81.56 127 LEU A N 1
ATOM 986 C CA . LEU A 1 127 ? -6.153 -11.137 1.061 1.00 81.56 127 LEU A CA 1
ATOM 987 C C . LEU A 1 127 ? -4.732 -10.625 0.783 1.00 81.56 127 LEU A C 1
ATOM 989 O O . LEU A 1 127 ? -3.844 -11.408 0.445 1.00 81.56 127 LEU A O 1
ATOM 993 N N . PHE A 1 128 ? -4.504 -9.325 0.977 1.00 77.94 128 PHE A N 1
ATOM 994 C CA . PHE A 1 128 ? -3.190 -8.718 0.801 1.00 77.94 128 PHE A CA 1
ATOM 995 C C . PHE A 1 128 ? -2.172 -9.226 1.828 1.00 77.94 128 PHE A C 1
ATOM 997 O O . PHE A 1 128 ? -1.075 -9.621 1.438 1.00 77.94 128 PHE A O 1
ATOM 1004 N N . ILE A 1 129 ? -2.551 -9.312 3.106 1.00 78.81 129 ILE A N 1
ATOM 1005 C CA . ILE A 1 129 ? -1.718 -9.886 4.174 1.00 78.81 129 ILE A CA 1
ATOM 1006 C C . ILE A 1 129 ? -1.366 -11.344 3.854 1.00 78.81 129 ILE A C 1
ATOM 1008 O O . ILE A 1 129 ? -0.204 -11.732 3.951 1.00 78.81 129 ILE A O 1
ATOM 1012 N N . ALA A 1 130 ? -2.337 -12.154 3.418 1.00 79.44 130 ALA A N 1
ATOM 1013 C CA . ALA A 1 130 ? -2.088 -13.546 3.040 1.00 79.44 130 ALA A CA 1
ATOM 1014 C C . ALA A 1 130 ? -1.069 -13.652 1.893 1.00 79.44 130 ALA A C 1
ATOM 1016 O O . ALA A 1 130 ? -0.149 -14.472 1.943 1.00 79.44 130 ALA A O 1
ATOM 1017 N N . TYR A 1 131 ? -1.188 -12.780 0.889 1.00 74.81 131 TYR A N 1
ATOM 1018 C CA . TYR A 1 131 ? -0.226 -12.706 -0.205 1.00 74.81 131 TYR A CA 1
ATOM 1019 C C . TYR A 1 131 ? 1.160 -12.221 0.253 1.00 74.81 131 TYR A C 1
ATOM 1021 O O . TYR A 1 131 ? 2.165 -12.801 -0.157 1.00 74.81 131 TYR A O 1
ATOM 1029 N N . GLN A 1 132 ? 1.244 -11.207 1.123 1.00 75.00 132 GLN A N 1
ATOM 1030 C CA . GLN A 1 132 ? 2.511 -10.733 1.699 1.00 75.00 132 GLN A CA 1
ATOM 1031 C C . GLN A 1 132 ? 3.225 -11.851 2.465 1.00 75.00 132 GLN A C 1
ATOM 1033 O O . GLN A 1 132 ? 4.415 -12.074 2.244 1.00 75.00 132 GLN A O 1
ATOM 1038 N N . VAL A 1 133 ? 2.492 -12.590 3.304 1.00 80.50 133 VAL A N 1
ATOM 1039 C CA . VAL A 1 133 ? 3.017 -13.738 4.057 1.00 80.50 133 VAL A CA 1
ATOM 1040 C C . VAL A 1 133 ? 3.523 -14.819 3.106 1.00 80.50 133 VAL A C 1
ATOM 1042 O O .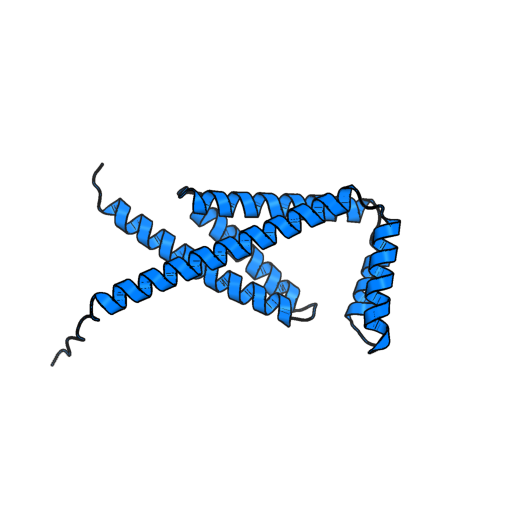 VAL A 1 133 ? 4.652 -15.275 3.264 1.00 80.50 133 VAL A O 1
ATOM 1045 N N . TYR A 1 134 ? 2.746 -15.180 2.078 1.00 78.44 134 TYR A N 1
ATOM 1046 C CA . TYR A 1 134 ? 3.187 -16.116 1.04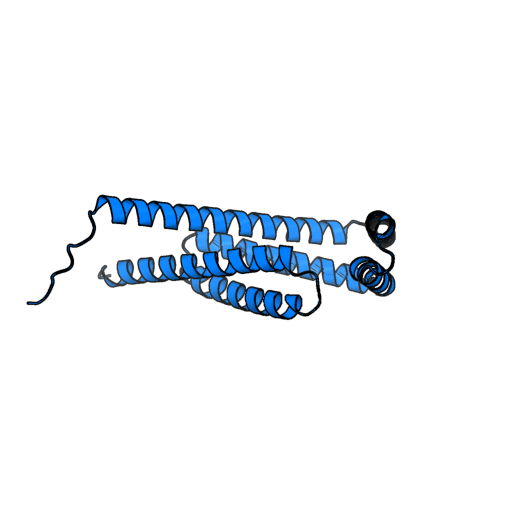0 1.00 78.44 134 TYR A CA 1
ATOM 1047 C C . TYR A 1 134 ? 4.470 -15.639 0.337 1.00 78.44 134 TYR A C 1
ATOM 1049 O O . TYR A 1 134 ? 5.409 -16.411 0.157 1.00 78.44 134 TYR A O 1
ATOM 1057 N N . ARG A 1 135 ? 4.552 -14.353 -0.020 1.00 72.38 135 ARG A N 1
ATOM 1058 C CA . ARG A 1 135 ? 5.714 -13.776 -0.711 1.00 72.38 135 ARG A CA 1
ATOM 1059 C C . ARG A 1 135 ? 6.961 -13.711 0.168 1.00 72.38 135 ARG A C 1
ATOM 1061 O O . ARG A 1 135 ? 8.072 -13.811 -0.348 1.00 72.38 135 ARG A O 1
ATOM 1068 N N . MET A 1 136 ? 6.788 -13.573 1.480 1.00 74.31 136 MET A N 1
ATOM 1069 C CA . MET A 1 136 ? 7.882 -13.500 2.448 1.00 74.31 136 MET A CA 1
ATOM 1070 C C . MET A 1 136 ? 8.716 -14.792 2.507 1.00 74.31 136 MET A C 1
ATOM 1072 O O . MET A 1 136 ? 9.869 -14.746 2.921 1.00 74.31 136 MET A O 1
ATOM 1076 N N . PHE A 1 137 ? 8.187 -15.918 2.012 1.00 77.25 137 PHE A N 1
ATOM 1077 C CA . PHE A 1 137 ? 8.947 -17.164 1.844 1.00 77.25 137 PHE A CA 1
ATOM 1078 C C . PHE A 1 137 ? 9.956 -17.133 0.680 1.00 77.25 137 PHE A C 1
ATOM 1080 O O . PHE A 1 137 ? 10.823 -18.000 0.613 1.00 77.25 137 PHE A O 1
ATOM 1087 N N . PHE A 1 138 ? 9.869 -16.153 -0.229 1.00 67.69 138 PHE A N 1
ATOM 1088 C CA . PHE A 1 138 ? 10.641 -16.119 -1.480 1.00 67.69 138 PHE A CA 1
ATOM 1089 C C . PHE A 1 138 ? 11.530 -14.869 -1.641 1.00 67.69 138 PHE A C 1
ATOM 1091 O O . PHE A 1 138 ? 12.124 -14.684 -2.703 1.00 67.69 138 PHE A O 1
ATOM 1098 N N . GLY A 1 139 ? 11.639 -13.995 -0.632 1.00 63.41 139 GLY A N 1
ATOM 1099 C CA . GLY A 1 139 ? 12.411 -12.749 -0.736 1.00 63.41 139 GLY A CA 1
ATOM 1100 C C . GLY A 1 139 ? 12.797 -12.120 0.611 1.00 63.41 139 GLY A C 1
ATOM 1101 O O . GLY A 1 139 ? 12.359 -12.594 1.658 1.00 63.41 139 GLY A O 1
ATOM 1102 N N . PRO A 1 140 ? 13.624 -11.054 0.608 1.00 59.03 140 PRO A N 1
ATOM 1103 C CA . PRO A 1 140 ? 14.090 -10.405 1.832 1.00 59.03 140 PRO A CA 1
ATOM 1104 C C . PRO A 1 140 ? 12.906 -9.833 2.638 1.00 59.03 140 PRO A C 1
ATOM 1106 O O . PRO A 1 140 ? 12.150 -9.006 2.119 1.00 59.03 140 PRO A O 1
ATOM 1109 N N . PRO A 1 141 ? 12.726 -10.245 3.907 1.00 73.06 141 PRO A N 1
ATOM 1110 C CA . PRO A 1 141 ? 11.449 -10.090 4.594 1.00 73.06 141 PRO A CA 1
ATOM 1111 C C . PRO A 1 141 ? 11.244 -8.710 5.213 1.00 73.06 141 PRO A C 1
ATOM 1113 O O . PRO A 1 141 ? 10.111 -8.348 5.477 1.00 73.06 141 PRO A O 1
ATOM 1116 N N . TRP A 1 142 ? 12.286 -7.914 5.461 1.00 66.56 142 TRP A N 1
ATOM 1117 C CA . TRP A 1 142 ? 12.188 -6.781 6.394 1.00 66.56 142 TRP A CA 1
ATOM 1118 C C . TRP A 1 142 ? 11.180 -5.697 5.985 1.00 66.56 142 TRP A C 1
ATOM 1120 O O . TRP A 1 142 ? 10.365 -5.276 6.804 1.00 66.56 142 TRP A O 1
ATOM 1130 N N . ALA A 1 143 ? 11.185 -5.284 4.714 1.00 65.44 143 ALA A N 1
ATOM 1131 C CA . ALA A 1 143 ? 10.232 -4.294 4.209 1.00 65.44 143 ALA A CA 1
ATOM 1132 C C . ALA A 1 143 ? 8.801 -4.857 4.129 1.00 65.44 143 ALA A C 1
ATOM 1134 O O . ALA A 1 143 ? 7.843 -4.185 4.511 1.00 65.44 143 ALA A O 1
ATOM 1135 N N . LEU A 1 144 ? 8.660 -6.107 3.674 1.00 66.75 144 LEU A N 1
ATOM 1136 C CA . LEU A 1 144 ? 7.371 -6.802 3.600 1.00 66.75 144 LEU A CA 1
ATOM 1137 C C . LEU A 1 144 ? 6.779 -7.044 4.991 1.00 66.75 144 LEU A C 1
ATOM 1139 O O . LEU A 1 144 ? 5.586 -6.845 5.184 1.00 66.75 144 LEU A O 1
ATOM 1143 N N . LEU A 1 145 ? 7.607 -7.406 5.968 1.00 74.88 145 LEU A N 1
ATOM 1144 C CA . LEU A 1 145 ? 7.227 -7.628 7.357 1.00 74.88 145 LEU A CA 1
ATOM 1145 C C . LEU A 1 145 ? 6.713 -6.336 7.990 1.00 74.88 145 LEU A C 1
ATOM 1147 O O . LEU A 1 145 ? 5.641 -6.345 8.587 1.00 74.88 145 LEU A O 1
ATOM 1151 N N . ALA A 1 146 ? 7.434 -5.223 7.823 1.00 74.75 146 ALA A N 1
ATOM 1152 C CA . ALA A 1 146 ? 6.999 -3.924 8.331 1.00 74.75 146 ALA A CA 1
ATOM 1153 C C . ALA A 1 146 ? 5.637 -3.512 7.744 1.00 74.75 146 ALA A C 1
ATOM 1155 O O . ALA A 1 146 ? 4.739 -3.122 8.491 1.00 74.75 146 ALA A O 1
ATOM 1156 N N . LEU A 1 147 ? 5.455 -3.669 6.427 1.00 73.56 147 LEU A N 1
ATOM 1157 C CA . LEU A 1 147 ? 4.169 -3.427 5.764 1.00 73.56 147 LEU A CA 1
ATOM 1158 C C . LEU A 1 147 ? 3.066 -4.346 6.304 1.00 73.56 147 LEU A C 1
ATOM 1160 O O . LEU A 1 147 ? 1.994 -3.864 6.655 1.00 73.56 147 LEU A O 1
ATOM 1164 N N . THR A 1 148 ? 3.357 -5.638 6.461 1.00 78.75 148 THR A N 1
ATOM 1165 C CA . THR A 1 148 ? 2.398 -6.628 6.975 1.00 78.75 148 THR A CA 1
ATOM 1166 C C . THR A 1 148 ? 1.954 -6.288 8.399 1.00 78.75 148 THR A C 1
ATOM 1168 O O . THR A 1 148 ? 0.769 -6.366 8.717 1.00 78.75 148 THR A O 1
ATOM 1171 N N . VAL A 1 149 ? 2.880 -5.863 9.267 1.00 83.38 149 VAL A N 1
ATOM 1172 C CA . VAL A 1 149 ? 2.560 -5.429 10.638 1.00 83.38 149 VAL A CA 1
ATOM 1173 C C . VAL A 1 149 ? 1.623 -4.221 10.618 1.00 83.38 149 VAL A C 1
ATOM 1175 O O . VAL A 1 149 ? 0.615 -4.219 11.325 1.00 83.38 149 VAL A O 1
ATOM 1178 N N . ILE A 1 150 ? 1.907 -3.222 9.778 1.00 76.75 150 ILE A N 1
ATOM 1179 C CA . ILE A 1 150 ? 1.023 -2.062 9.596 1.00 76.75 150 ILE A CA 1
ATOM 1180 C C . ILE A 1 150 ? -0.354 -2.514 9.090 1.00 76.75 150 ILE A C 1
ATOM 1182 O O . ILE A 1 150 ? -1.381 -2.034 9.574 1.00 76.75 150 ILE A O 1
ATOM 1186 N N . ASP A 1 151 ? -0.403 -3.461 8.153 1.00 79.69 151 ASP A N 1
ATOM 1187 C CA . ASP A 1 151 ? -1.651 -3.981 7.602 1.00 79.69 151 ASP A CA 1
ATOM 1188 C C . ASP A 1 151 ? -2.510 -4.695 8.648 1.00 79.69 151 ASP A C 1
ATOM 1190 O O . ASP A 1 151 ? -3.712 -4.422 8.727 1.00 79.69 151 ASP A O 1
ATOM 1194 N N . VAL A 1 152 ? -1.899 -5.514 9.507 1.00 85.62 152 VAL A N 1
ATOM 1195 C CA . VAL A 1 152 ? -2.574 -6.170 10.638 1.00 85.62 152 VAL A CA 1
ATOM 1196 C C . VAL A 1 152 ? -3.109 -5.144 11.640 1.00 85.62 152 VAL A C 1
ATOM 1198 O O . VAL A 1 152 ? -4.254 -5.263 12.083 1.00 85.62 152 VAL A O 1
ATOM 1201 N N . ILE A 1 153 ? -2.327 -4.110 11.968 1.00 82.69 153 ILE A N 1
ATOM 1202 C CA . ILE A 1 153 ? -2.765 -3.034 12.872 1.00 82.69 153 ILE A CA 1
ATOM 1203 C C . ILE A 1 153 ? -3.991 -2.321 12.293 1.00 82.69 153 ILE A C 1
ATOM 1205 O O . ILE A 1 153 ? -5.005 -2.176 12.977 1.00 82.69 153 ILE A O 1
ATOM 1209 N N . VAL A 1 154 ? -3.941 -1.919 11.020 1.00 79.19 154 VAL A N 1
ATOM 1210 C CA . VAL A 1 154 ? -5.070 -1.240 10.366 1.00 79.19 154 VAL A CA 1
ATOM 1211 C C . VAL A 1 154 ? -6.295 -2.145 10.267 1.00 79.19 154 VAL A C 1
ATOM 1213 O O . VAL A 1 154 ? -7.414 -1.659 10.439 1.00 79.19 154 VAL A O 1
ATOM 1216 N N . LEU A 1 155 ? -6.115 -3.444 10.017 1.00 85.94 155 LEU A N 1
ATOM 1217 C CA . LEU A 1 155 ? -7.217 -4.404 10.016 1.00 85.94 155 LEU A CA 1
ATOM 1218 C C . LEU A 1 155 ? -7.910 -4.440 11.387 1.00 85.94 155 LEU A C 1
ATOM 1220 O O . LEU A 1 155 ? -9.135 -4.335 11.455 1.00 85.94 155 LEU A O 1
ATOM 1224 N N . GLY A 1 156 ? -7.133 -4.502 12.474 1.00 84.31 156 GLY A N 1
ATOM 1225 C CA . GLY A 1 156 ? -7.656 -4.455 13.842 1.00 84.31 156 GLY A CA 1
ATOM 1226 C C . GLY A 1 156 ? -8.383 -3.147 14.170 1.00 84.31 156 GLY A C 1
ATOM 1227 O O . GLY A 1 156 ? -9.475 -3.172 14.738 1.00 84.31 156 GLY A O 1
ATOM 1228 N N . LEU A 1 157 ? -7.824 -2.005 13.760 1.00 81.75 157 LEU A N 1
ATOM 1229 C CA . LEU A 1 157 ? -8.445 -0.689 13.958 1.00 81.75 157 LEU A CA 1
ATOM 1230 C C . LEU A 1 157 ? -9.750 -0.543 13.164 1.00 81.75 157 LEU A C 1
ATOM 1232 O O . LEU A 1 157 ? -10.751 -0.077 13.702 1.00 81.75 157 LEU A O 1
ATOM 1236 N N . THR A 1 158 ? -9.767 -1.013 11.914 1.00 81.75 158 THR A N 1
ATOM 1237 C CA . THR A 1 158 ? -10.973 -1.023 11.071 1.00 81.75 158 THR A CA 1
ATOM 1238 C C . THR A 1 158 ? -12.062 -1.893 11.690 1.00 81.75 158 THR A C 1
ATOM 1240 O O . THR A 1 158 ? -13.225 -1.493 11.723 1.00 81.75 158 THR A O 1
ATOM 1243 N N . TRP A 1 159 ? -11.693 -3.067 12.209 1.00 85.06 159 TRP A N 1
ATOM 1244 C CA . TRP A 1 159 ? -12.622 -3.959 12.898 1.00 85.06 159 TRP A CA 1
ATOM 1245 C C . TRP A 1 159 ? -13.229 -3.306 14.145 1.00 85.06 159 TRP A C 1
ATOM 1247 O O . TRP A 1 159 ? -14.444 -3.371 14.347 1.00 85.06 159 TRP A O 1
ATOM 1257 N N . HIS A 1 160 ? -12.400 -2.649 14.962 1.00 84.12 160 HIS A N 1
ATOM 1258 C CA . HIS A 1 160 ? -12.857 -1.930 16.150 1.00 84.12 160 HIS A CA 1
ATOM 1259 C C . HIS A 1 160 ? -13.838 -0.805 15.788 1.00 84.12 160 HIS A C 1
ATOM 1261 O O . HIS A 1 160 ? -14.936 -0.748 16.343 1.00 84.12 160 HIS A O 1
ATOM 1267 N N . GLU A 1 161 ? -13.475 0.039 14.819 1.00 82.00 161 GLU A N 1
ATOM 1268 C CA . GLU A 1 161 ? -14.311 1.147 14.342 1.00 82.00 161 GLU A CA 1
ATOM 1269 C C . GLU A 1 161 ? -15.644 0.649 13.764 1.00 82.00 161 GLU A C 1
ATOM 1271 O O . GLU A 1 161 ? -16.711 1.178 14.083 1.00 82.00 161 GLU A O 1
ATOM 1276 N N . TRP A 1 162 ? -15.606 -0.418 12.960 1.00 82.50 162 TRP A N 1
ATOM 1277 C CA . TRP A 1 162 ? -16.805 -1.022 12.384 1.00 82.50 162 TRP A CA 1
ATOM 1278 C C . TRP A 1 162 ? -17.754 -1.544 13.469 1.00 82.50 162 TRP A C 1
ATOM 1280 O O . TRP A 1 162 ? -18.957 -1.277 13.417 1.00 82.50 162 TRP A O 1
ATOM 1290 N N . ARG A 1 163 ? -17.221 -2.226 14.492 1.00 82.69 163 ARG A N 1
ATOM 1291 C CA . ARG A 1 163 ? -18.016 -2.731 15.621 1.00 82.69 163 ARG A CA 1
ATOM 1292 C C . ARG A 1 163 ? -18.618 -1.595 16.449 1.00 82.69 163 ARG A C 1
ATOM 1294 O O . ARG A 1 163 ? -19.796 -1.664 16.787 1.00 82.69 163 ARG A O 1
ATOM 1301 N N . TYR A 1 164 ? -17.842 -0.550 16.738 1.00 79.88 164 TYR A N 1
ATOM 1302 C CA . TYR A 1 164 ? -18.313 0.625 17.475 1.00 79.88 164 TYR A CA 1
ATOM 1303 C C . TYR A 1 164 ? -19.482 1.316 16.752 1.00 79.88 164 TYR A C 1
ATOM 1305 O O . TYR A 1 164 ? -20.528 1.573 17.354 1.00 79.88 164 TYR A O 1
ATOM 1313 N N . ARG A 1 165 ? -19.360 1.530 15.433 1.00 76.62 165 ARG A N 1
ATOM 1314 C CA . ARG A 1 165 ? -20.418 2.147 14.611 1.00 76.62 165 ARG A CA 1
ATOM 1315 C C . ARG A 1 165 ? -21.668 1.279 14.469 1.00 76.62 165 ARG A C 1
ATOM 1317 O O . ARG A 1 165 ? -22.765 1.824 14.359 1.00 76.62 165 ARG A O 1
ATOM 1324 N N . GLN A 1 166 ? -21.530 -0.047 14.470 1.00 77.75 166 GLN A N 1
ATOM 1325 C CA . GLN A 1 166 ? -22.675 -0.966 14.474 1.00 77.75 166 GLN A CA 1
ATOM 1326 C C . GLN A 1 166 ? -23.447 -0.881 15.801 1.00 77.75 166 GLN A C 1
ATOM 1328 O O . GLN A 1 166 ? -24.666 -0.734 15.771 1.00 77.75 166 GLN A O 1
ATOM 1333 N N . SER A 1 167 ? -22.749 -0.871 16.945 1.00 74.12 167 SER A N 1
ATOM 1334 C CA . SER A 1 167 ? -23.371 -0.775 18.276 1.00 74.12 167 SER A CA 1
ATOM 1335 C C . SER A 1 167 ? -24.143 0.534 18.493 1.00 74.12 167 SER A C 1
ATOM 1337 O O . SER A 1 167 ? -25.248 0.509 19.032 1.00 74.12 167 SER A O 1
ATOM 1339 N N . GLN A 1 168 ? -23.598 1.667 18.033 1.00 71.56 168 GLN A N 1
ATOM 1340 C CA . GLN A 1 168 ? -24.256 2.982 18.110 1.00 71.56 168 GLN A CA 1
ATOM 1341 C C . GLN A 1 168 ? -25.551 3.040 17.278 1.00 71.56 168 GLN A C 1
ATOM 1343 O O . GLN A 1 168 ? -26.526 3.674 17.673 1.00 71.56 168 GLN A O 1
ATOM 1348 N N . ARG A 1 169 ? -25.589 2.348 16.131 1.00 66.69 169 ARG A N 1
ATOM 1349 C CA . ARG A 1 169 ? -26.762 2.321 15.240 1.00 66.69 169 ARG A CA 1
ATOM 1350 C C . ARG A 1 169 ? -27.866 1.388 15.731 1.00 66.69 169 ARG A C 1
ATOM 1352 O O . ARG A 1 169 ? -29.029 1.716 15.562 1.00 66.69 169 ARG A O 1
ATOM 1359 N N . SER A 1 170 ? -27.532 0.278 16.392 1.00 63.00 170 SER A N 1
ATOM 1360 C CA . SER A 1 170 ? -28.528 -0.596 17.038 1.00 63.00 170 SER A CA 1
ATOM 1361 C C . SER A 1 170 ? -29.240 0.042 18.243 1.00 63.00 170 SER A C 1
ATOM 1363 O O . SER A 1 170 ? -30.226 -0.513 18.717 1.00 63.00 170 SER A O 1
ATOM 1365 N N . GLY A 1 171 ? -28.747 1.183 18.743 1.00 59.28 171 GLY A N 1
ATOM 1366 C CA . GLY A 1 171 ? -29.354 1.948 19.837 1.00 59.28 171 GLY A CA 1
ATOM 1367 C C . GLY A 1 171 ? -30.260 3.108 19.401 1.00 59.28 171 GLY A C 1
ATOM 1368 O O . GLY A 1 171 ? -30.876 3.729 20.263 1.00 59.28 171 GLY A O 1
ATOM 1369 N N . GLN A 1 172 ? -30.357 3.412 18.101 1.00 45.81 172 GLN A N 1
ATOM 1370 C CA . GLN A 1 172 ? -31.300 4.403 17.569 1.00 45.81 172 GLN A CA 1
ATOM 1371 C C . GLN A 1 172 ? -32.504 3.680 16.943 1.00 45.81 172 GLN A C 1
ATOM 1373 O O . GLN A 1 172 ? -32.317 3.003 15.931 1.00 45.81 172 GLN A O 1
ATOM 1378 N N . PRO A 1 173 ? -33.720 3.776 17.519 1.00 49.41 173 PRO A N 1
ATOM 1379 C CA . PRO A 1 173 ? -34.925 3.343 16.822 1.00 49.41 173 PRO A CA 1
ATOM 1380 C C . PRO A 1 173 ? -35.174 4.266 15.617 1.00 49.41 173 PRO A C 1
ATOM 1382 O O . PRO A 1 173 ? -34.969 5.477 15.726 1.00 49.41 173 PRO A O 1
ATOM 1385 N N . GLU A 1 174 ? -35.548 3.666 14.482 1.00 50.34 174 GLU A N 1
ATOM 1386 C CA . GLU A 1 174 ? -35.926 4.362 13.238 1.00 50.34 174 GLU A CA 1
ATOM 1387 C C . GLU A 1 174 ? -37.116 5.316 13.413 1.00 50.34 174 GLU A C 1
ATOM 1389 O O . GLU A 1 174 ? -38.023 5.004 14.222 1.00 50.34 174 GLU A O 1
#

Radius of gyration: 21.91 Å; chains: 1; bounding box: 65×28×72 Å